Protein AF-A0A9W9SN60-F1 (afdb_monomer)

Structure (mmCIF, N/CA/C/O backbone):
data_AF-A0A9W9SN60-F1
#
_entry.id   AF-A0A9W9SN60-F1
#
loop_
_atom_site.group_PDB
_atom_site.id
_atom_site.type_symbol
_atom_site.label_atom_id
_atom_site.label_alt_id
_atom_site.label_comp_id
_atom_site.label_asym_id
_atom_site.label_entity_id
_atom_site.label_seq_id
_atom_site.pdbx_PDB_ins_code
_atom_site.Cartn_x
_atom_site.Cartn_y
_atom_site.Cartn_z
_atom_site.occupancy
_atom_site.B_iso_or_equiv
_atom_site.auth_seq_id
_atom_site.auth_comp_id
_atom_site.auth_asym_id
_atom_site.auth_atom_id
_atom_site.pdbx_PDB_model_num
ATOM 1 N N . MET A 1 1 ? 35.370 1.786 -21.691 1.00 47.94 1 MET A N 1
ATOM 2 C CA . MET A 1 1 ? 34.181 0.957 -21.402 1.00 47.94 1 MET A CA 1
ATOM 3 C C . MET A 1 1 ? 34.325 0.459 -19.971 1.00 47.94 1 MET A C 1
ATOM 5 O O . MET A 1 1 ? 35.225 -0.328 -19.713 1.00 47.94 1 MET A O 1
ATOM 9 N N . PHE A 1 2 ? 33.566 1.017 -19.026 1.00 46.06 2 PHE A N 1
ATOM 10 C CA . PHE A 1 2 ? 33.585 0.574 -17.627 1.00 46.06 2 PHE A CA 1
ATOM 11 C C . PHE A 1 2 ? 32.814 -0.750 -17.535 1.00 46.06 2 PHE A C 1
ATOM 13 O O . PHE A 1 2 ? 31.645 -0.792 -17.910 1.00 46.06 2 PHE A O 1
ATOM 20 N N . LYS A 1 3 ? 33.464 -1.829 -17.084 1.00 49.59 3 LYS A N 1
ATOM 21 C CA . LYS A 1 3 ? 32.765 -3.049 -16.658 1.00 49.59 3 LYS A CA 1
ATOM 22 C C . LYS A 1 3 ? 32.279 -2.808 -15.236 1.00 49.59 3 LYS A C 1
ATOM 24 O O . LYS A 1 3 ? 33.101 -2.657 -14.336 1.00 49.59 3 LYS A O 1
ATOM 29 N N . ILE A 1 4 ? 30.967 -2.740 -15.051 1.00 60.38 4 ILE A N 1
ATOM 30 C CA . ILE A 1 4 ? 30.376 -2.884 -13.722 1.00 60.38 4 ILE A CA 1
ATOM 31 C C . ILE A 1 4 ? 30.592 -4.359 -13.344 1.00 60.38 4 ILE A C 1
ATOM 33 O O . ILE A 1 4 ? 30.232 -5.218 -14.148 1.00 60.38 4 ILE A O 1
ATOM 37 N N . PRO A 1 5 ? 31.260 -4.678 -12.225 1.00 59.72 5 PRO A N 1
ATOM 38 C CA . PRO A 1 5 ? 31.419 -6.063 -11.807 1.00 59.72 5 PRO A CA 1
ATOM 39 C C . PRO A 1 5 ? 30.048 -6.663 -11.485 1.00 59.72 5 PRO A C 1
ATOM 41 O O . PRO A 1 5 ? 29.248 -6.032 -10.793 1.00 59.72 5 PRO A O 1
ATOM 44 N N . ASP A 1 6 ? 29.792 -7.870 -11.992 1.00 64.06 6 ASP A N 1
ATOM 45 C CA . ASP A 1 6 ? 28.594 -8.638 -11.660 1.00 64.06 6 ASP A CA 1
ATOM 46 C C . ASP A 1 6 ? 28.622 -8.952 -10.163 1.00 64.06 6 ASP A C 1
ATOM 48 O O . ASP A 1 6 ? 29.478 -9.687 -9.670 1.00 64.06 6 ASP A O 1
ATOM 52 N N . PHE A 1 7 ? 27.715 -8.327 -9.420 1.00 64.88 7 PHE A N 1
ATOM 53 C CA . PHE A 1 7 ? 27.613 -8.499 -7.981 1.00 64.88 7 PHE A CA 1
ATOM 54 C C . PHE A 1 7 ? 26.804 -9.766 -7.704 1.00 64.88 7 PHE A C 1
ATOM 56 O O . PHE A 1 7 ? 25.575 -9.754 -7.776 1.00 64.88 7 PHE A O 1
ATOM 63 N N . ASN A 1 8 ? 27.483 -10.873 -7.409 1.00 68.50 8 ASN A N 1
ATOM 64 C CA . ASN A 1 8 ? 26.824 -12.104 -6.994 1.00 68.50 8 ASN A CA 1
ATOM 65 C C . ASN A 1 8 ? 26.794 -12.184 -5.462 1.00 68.50 8 ASN A C 1
ATOM 67 O O . ASN A 1 8 ? 27.826 -12.321 -4.806 1.00 68.50 8 ASN A O 1
ATOM 71 N N . SER A 1 9 ? 25.600 -12.109 -4.871 1.00 63.22 9 SER A N 1
ATOM 72 C CA . SER A 1 9 ? 25.435 -12.141 -3.413 1.00 63.22 9 SER A CA 1
ATOM 73 C C . SER A 1 9 ? 25.961 -13.425 -2.771 1.00 63.22 9 SER A C 1
ATOM 75 O O . SER A 1 9 ? 26.327 -13.394 -1.597 1.00 63.22 9 SER A O 1
ATOM 77 N N . THR A 1 10 ? 26.028 -14.537 -3.515 1.00 64.56 10 THR A N 1
ATOM 78 C CA . THR A 1 10 ? 26.575 -15.802 -2.995 1.00 64.56 10 THR A CA 1
ATOM 79 C C . THR A 1 10 ? 28.083 -15.755 -2.779 1.00 64.56 10 THR A C 1
ATOM 81 O O . THR A 1 10 ? 28.604 -16.560 -2.012 1.00 64.56 10 THR A O 1
ATOM 84 N N . ASP A 1 11 ? 28.775 -14.811 -3.421 1.00 68.50 11 ASP A N 1
ATOM 85 C CA . ASP A 1 11 ? 30.226 -14.644 -3.297 1.00 68.50 11 ASP A CA 1
ATOM 86 C C . ASP A 1 11 ? 30.599 -13.863 -2.022 1.00 68.50 11 ASP A C 1
ATOM 88 O O . ASP A 1 11 ? 31.752 -13.874 -1.597 1.00 68.50 11 ASP A O 1
ATOM 92 N N . ILE A 1 12 ? 29.618 -13.197 -1.396 1.00 69.69 12 ILE A N 1
ATOM 93 C CA . ILE A 1 12 ? 29.794 -12.347 -0.205 1.00 69.69 12 ILE A CA 1
ATOM 94 C C . ILE A 1 12 ? 29.1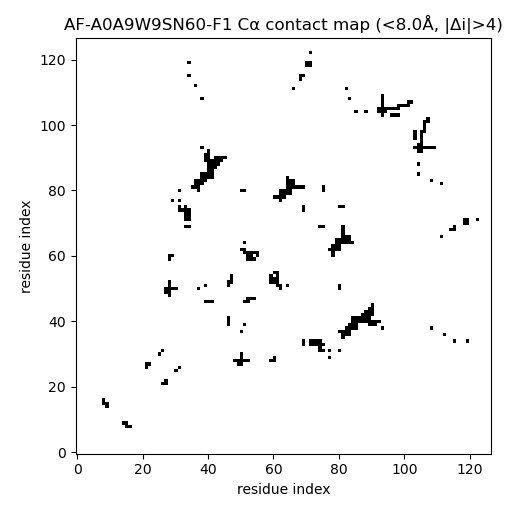12 -12.963 1.020 1.00 69.69 12 ILE A C 1
ATOM 96 O O . ILE A 1 12 ? 29.662 -12.925 2.120 1.00 69.69 12 ILE A O 1
ATOM 100 N N . PHE A 1 13 ? 27.931 -13.556 0.839 1.00 70.56 13 PHE A N 1
ATOM 101 C CA . PHE A 1 13 ? 27.178 -14.218 1.897 1.00 70.56 13 PHE A CA 1
ATOM 102 C C . PHE A 1 13 ? 26.933 -15.673 1.506 1.00 70.56 13 PHE A C 1
ATOM 104 O O . PHE A 1 13 ? 26.215 -15.957 0.545 1.00 70.56 13 PHE A O 1
ATOM 111 N N . ALA A 1 14 ? 27.516 -16.603 2.267 1.00 70.31 14 ALA A N 1
ATOM 112 C CA . ALA A 1 14 ? 27.269 -18.028 2.086 1.00 70.31 14 ALA A CA 1
ATOM 113 C C . ALA A 1 14 ? 25.757 -18.306 2.201 1.00 70.31 14 ALA A C 1
ATOM 115 O O . ALA A 1 14 ? 25.178 -18.138 3.271 1.00 70.31 14 ALA A O 1
ATOM 116 N N . GLY A 1 15 ? 25.126 -18.694 1.087 1.00 74.75 15 GLY A N 1
ATOM 117 C CA . GLY A 1 15 ? 23.694 -19.017 1.005 1.00 74.75 15 GLY A CA 1
ATOM 118 C C . GLY A 1 15 ? 22.803 -17.973 0.317 1.00 74.75 15 GLY A C 1
ATOM 119 O O . GLY A 1 15 ? 21.689 -18.318 -0.061 1.00 74.75 15 GLY A O 1
ATOM 120 N N . GLY A 1 16 ? 23.285 -16.746 0.079 1.00 78.44 16 GLY A N 1
ATOM 121 C CA . GLY A 1 16 ? 22.470 -15.674 -0.513 1.00 78.44 16 GLY A CA 1
ATOM 122 C C . GLY A 1 16 ? 21.279 -15.237 0.366 1.00 78.44 16 GLY A C 1
ATOM 123 O O . GLY A 1 16 ? 21.125 -15.709 1.493 1.00 78.44 16 GLY A O 1
ATOM 124 N N . PRO A 1 17 ? 20.449 -14.288 -0.102 1.00 81.81 17 PRO A N 1
ATOM 125 C CA . PRO A 1 17 ? 19.253 -13.873 0.627 1.00 81.81 17 PRO A CA 1
ATOM 126 C C . PRO A 1 17 ? 18.129 -14.913 0.496 1.00 81.81 17 PRO A C 1
ATOM 128 O O . PRO A 1 17 ? 17.765 -15.294 -0.614 1.00 81.81 17 PRO A O 1
ATOM 131 N N . ASP A 1 18 ? 17.528 -15.305 1.621 1.00 87.12 18 ASP A N 1
ATOM 132 C CA . ASP A 1 18 ? 16.295 -16.101 1.659 1.00 87.12 18 ASP A CA 1
ATOM 133 C C . ASP A 1 18 ? 15.110 -15.224 2.115 1.00 87.12 18 ASP A C 1
ATOM 135 O O . ASP A 1 18 ? 15.029 -14.864 3.295 1.00 87.12 18 ASP A O 1
ATOM 139 N N . PRO A 1 19 ? 14.187 -14.841 1.210 1.00 88.00 19 PRO A N 1
ATOM 140 C CA . PRO A 1 19 ? 13.017 -14.042 1.565 1.00 88.00 19 PRO A CA 1
ATOM 141 C C . PRO A 1 19 ? 11.874 -14.875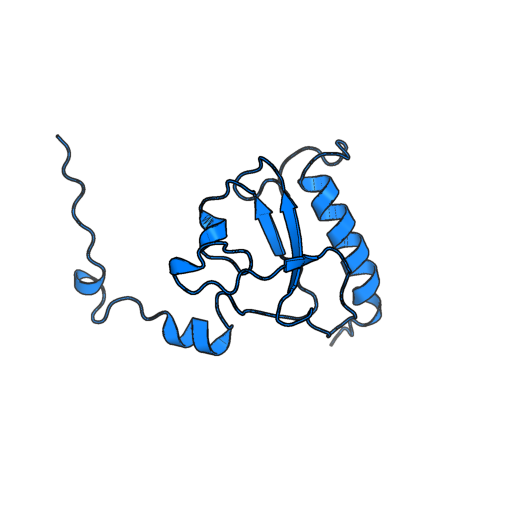 2.167 1.00 88.00 19 PRO A C 1
ATOM 143 O O . PRO A 1 19 ? 10.910 -14.290 2.672 1.00 88.00 19 PRO A O 1
ATOM 146 N N . SER A 1 20 ? 11.951 -16.211 2.129 1.00 92.19 20 S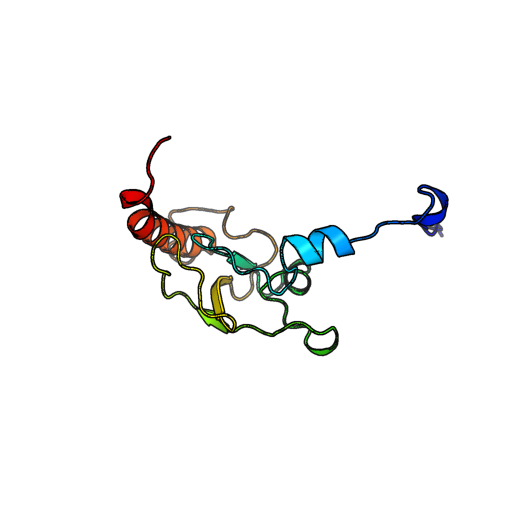ER A N 1
ATOM 147 C CA . SER A 1 20 ? 10.852 -17.110 2.511 1.00 92.19 20 SER A CA 1
ATOM 148 C C . SER A 1 20 ? 10.342 -16.857 3.934 1.00 92.19 20 SER A C 1
ATOM 150 O O . SER A 1 20 ? 9.137 -16.662 4.082 1.00 92.19 20 SER A O 1
ATOM 152 N N . PRO A 1 21 ? 11.197 -16.696 4.968 1.00 94.62 21 PRO A N 1
ATOM 153 C CA . PRO A 1 21 ? 10.720 -16.437 6.330 1.00 94.62 21 PRO A CA 1
ATOM 154 C C . PRO A 1 21 ? 9.914 -15.135 6.467 1.00 94.62 21 PRO A C 1
ATOM 156 O O . PRO A 1 21 ? 8.993 -15.039 7.278 1.00 94.62 21 PRO A O 1
ATOM 159 N N . ILE A 1 22 ? 10.248 -14.110 5.675 1.00 93.50 22 ILE A N 1
ATOM 160 C CA . ILE A 1 22 ? 9.543 -12.820 5.669 1.00 93.50 22 ILE A CA 1
ATOM 161 C C . ILE A 1 22 ? 8.212 -12.949 4.929 1.00 93.50 22 ILE A C 1
ATOM 163 O O . ILE A 1 22 ? 7.194 -12.441 5.405 1.00 93.50 22 ILE A O 1
ATOM 167 N N . ILE A 1 23 ? 8.198 -13.648 3.794 1.00 94.00 23 ILE A N 1
ATOM 168 C CA . ILE A 1 23 ? 6.978 -13.894 3.018 1.00 94.00 23 ILE A CA 1
ATOM 169 C C . ILE A 1 23 ? 6.001 -14.757 3.821 1.00 94.00 23 ILE A C 1
ATOM 171 O O . ILE A 1 23 ? 4.826 -14.416 3.893 1.00 94.00 23 ILE A O 1
ATOM 175 N N . GLU A 1 24 ? 6.469 -15.817 4.476 1.00 95.69 24 GLU A N 1
ATOM 176 C CA . GLU A 1 24 ? 5.636 -16.687 5.314 1.00 95.69 24 GLU A CA 1
ATOM 177 C C . GLU A 1 24 ? 5.044 -15.933 6.506 1.00 95.69 24 GLU A C 1
ATOM 179 O O . GLU A 1 24 ? 3.864 -16.091 6.822 1.00 95.69 24 GLU A O 1
ATOM 184 N N . LYS A 1 25 ? 5.839 -15.072 7.151 1.00 96.12 25 LYS A N 1
ATOM 185 C CA . LYS A 1 25 ? 5.387 -14.312 8.320 1.00 96.12 25 LYS A CA 1
ATOM 186 C C . LYS A 1 25 ? 4.423 -13.177 7.968 1.00 96.12 25 LYS A C 1
ATOM 188 O O . LYS A 1 25 ? 3.471 -12.944 8.711 1.00 96.12 25 LYS A O 1
ATOM 193 N N . TYR A 1 26 ? 4.689 -12.437 6.891 1.00 95.25 26 TYR A N 1
ATOM 194 C CA . TYR A 1 26 ? 3.978 -11.187 6.583 1.00 95.25 26 TYR A CA 1
ATOM 195 C C . TYR A 1 26 ? 3.100 -11.254 5.324 1.00 95.25 26 TYR A C 1
ATOM 197 O O . TYR A 1 26 ? 2.350 -10.321 5.051 1.00 95.25 26 TYR A O 1
ATOM 205 N N . GLY A 1 27 ? 3.160 -12.342 4.558 1.00 94.38 27 GLY A N 1
ATOM 206 C CA . GLY A 1 27 ? 2.292 -12.622 3.413 1.00 94.38 27 GLY A CA 1
ATOM 207 C C . GLY A 1 27 ? 2.753 -12.054 2.066 1.00 94.38 27 GLY A C 1
ATOM 208 O O . GLY A 1 27 ? 2.121 -12.344 1.052 1.00 94.38 27 GLY A O 1
ATOM 209 N N . GLY A 1 28 ? 3.822 -11.251 2.007 1.00 94.50 28 GLY A N 1
ATOM 210 C CA . GLY A 1 28 ? 4.311 -10.658 0.751 1.00 94.50 28 GLY A CA 1
ATOM 211 C C . GLY A 1 28 ? 3.217 -9.872 0.012 1.00 94.50 28 GLY A C 1
ATOM 212 O O . GLY A 1 28 ? 2.550 -9.02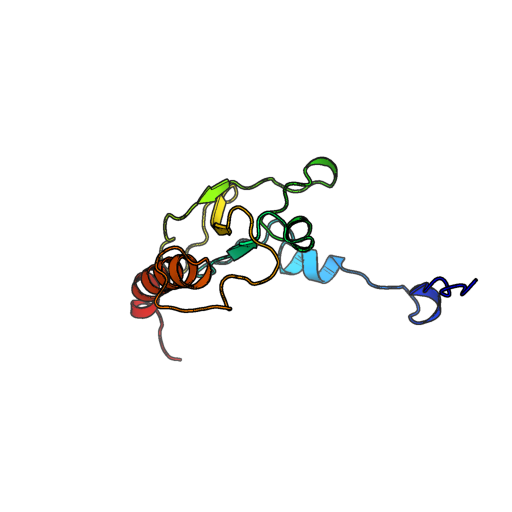1 0.600 1.00 94.50 28 GLY A O 1
ATOM 213 N N . TRP A 1 29 ? 2.962 -10.190 -1.262 1.00 96.25 29 TRP A N 1
ATOM 214 C CA . TRP A 1 29 ? 1.854 -9.591 -2.026 1.00 96.25 29 TRP A CA 1
ATOM 215 C C . TRP A 1 29 ? 0.463 -9.838 -1.425 1.00 96.25 29 TRP A C 1
ATOM 217 O O . TRP A 1 29 ? -0.464 -9.071 -1.698 1.00 96.25 29 TRP A O 1
ATOM 227 N N . HIS A 1 30 ? 0.311 -10.867 -0.589 1.00 95.81 30 HIS A N 1
ATOM 228 C CA . HIS A 1 30 ? -0.920 -11.193 0.132 1.00 95.81 30 HIS A CA 1
ATOM 229 C C . HIS A 1 30 ? -0.998 -10.564 1.531 1.00 95.81 30 HIS A C 1
ATOM 231 O O . HIS A 1 30 ? -1.941 -10.859 2.264 1.00 95.81 30 HIS A O 1
ATOM 237 N N . MET A 1 31 ? -0.054 -9.693 1.916 1.00 96.38 31 MET A N 1
ATOM 238 C CA . MET A 1 31 ? -0.117 -8.969 3.190 1.00 96.38 31 MET A CA 1
ATOM 239 C C . MET A 1 31 ? -1.477 -8.264 3.330 1.00 96.38 31 MET A C 1
ATOM 241 O O . MET A 1 31 ? -1.885 -7.500 2.451 1.00 96.38 31 MET A O 1
ATOM 245 N N . ASN A 1 32 ? -2.192 -8.532 4.424 1.00 96.31 32 ASN A N 1
ATOM 246 C CA . ASN A 1 32 ? -3.528 -7.982 4.659 1.00 96.31 32 ASN A CA 1
ATOM 247 C C . ASN A 1 32 ? -3.708 -7.548 6.124 1.00 96.31 32 ASN A C 1
ATOM 249 O O . ASN A 1 32 ? -4.478 -8.170 6.859 1.00 96.31 32 ASN A O 1
ATOM 253 N N . PRO A 1 33 ? -2.947 -6.540 6.584 1.00 96.50 33 PRO A N 1
ATOM 254 C CA . PRO A 1 33 ? -3.024 -6.067 7.955 1.00 96.50 33 PRO A CA 1
ATOM 255 C C . PRO A 1 33 ? -4.269 -5.189 8.145 1.00 96.50 33 PRO A C 1
ATOM 257 O O . PRO A 1 33 ? -4.758 -4.558 7.206 1.00 96.50 33 PRO A O 1
ATOM 260 N N . SER A 1 34 ? -4.788 -5.134 9.370 1.00 96.38 34 SER A N 1
ATOM 261 C CA . SER A 1 34 ? -5.808 -4.152 9.744 1.00 96.38 34 SER A CA 1
ATOM 262 C C . SER A 1 34 ? -5.176 -2.783 9.986 1.00 96.38 34 SER A C 1
ATOM 264 O O . SER A 1 34 ? -3.995 -2.700 10.313 1.00 96.38 34 SER A O 1
ATOM 266 N N . ASN A 1 35 ? -5.972 -1.716 9.867 1.00 96.50 35 ASN A N 1
ATOM 267 C CA . ASN A 1 35 ? -5.552 -0.344 10.191 1.00 96.50 35 ASN A CA 1
ATOM 268 C C . ASN A 1 35 ? -4.326 0.149 9.397 1.00 96.50 35 ASN A C 1
ATOM 270 O O . ASN A 1 35 ? -3.542 0.955 9.891 1.00 96.50 35 ASN A O 1
ATOM 274 N N . VAL A 1 36 ? -4.153 -0.334 8.165 1.00 97.38 36 VAL A N 1
ATOM 275 C CA . VAL A 1 36 ? -3.074 0.090 7.266 1.00 97.38 36 VAL A CA 1
ATOM 276 C C . VAL A 1 36 ? -3.671 0.564 5.952 1.00 97.38 36 VAL A C 1
ATOM 278 O O . VAL A 1 36 ? -4.482 -0.130 5.341 1.00 97.38 36 VAL A O 1
ATOM 281 N N . MET A 1 37 ? -3.236 1.743 5.520 1.00 97.88 37 MET A N 1
ATOM 282 C CA . MET A 1 37 ? -3.489 2.289 4.193 1.00 97.88 37 MET A CA 1
ATOM 283 C C . MET A 1 37 ? -2.249 2.071 3.326 1.00 97.88 37 MET A C 1
ATOM 285 O O . MET A 1 37 ? -1.146 2.425 3.736 1.00 97.88 37 MET A O 1
ATOM 289 N N . PHE A 1 38 ? -2.423 1.509 2.130 1.00 97.94 38 PHE A N 1
ATOM 290 C CA . PHE A 1 38 ? -1.336 1.350 1.162 1.00 97.94 38 PHE A CA 1
ATOM 291 C C . PHE A 1 38 ? -1.466 2.360 0.030 1.00 97.94 38 PHE A C 1
ATOM 293 O O . PHE A 1 38 ? -2.500 2.438 -0.638 1.00 97.94 38 PHE A O 1
ATOM 300 N N . THR A 1 39 ? -0.390 3.085 -0.241 1.00 97.88 39 THR A N 1
ATOM 301 C CA . THR A 1 39 ? -0.330 4.069 -1.317 1.00 97.88 39 THR A CA 1
ATOM 302 C C . THR A 1 39 ? 0.757 3.722 -2.322 1.00 97.88 39 THR A C 1
ATOM 304 O O . THR A 1 39 ? 1.755 3.088 -1.990 1.00 97.88 39 THR A O 1
ATOM 307 N N . ASN A 1 40 ? 0.518 4.032 -3.597 1.00 97.75 40 ASN A N 1
ATOM 308 C CA . ASN A 1 40 ? 1.465 3.772 -4.684 1.00 97.75 40 ASN A CA 1
ATOM 309 C C . ASN A 1 40 ? 1.341 4.858 -5.760 1.00 97.75 40 ASN A C 1
ATOM 311 O O . ASN A 1 40 ? 0.239 5.336 -6.036 1.00 97.75 40 ASN A O 1
ATOM 315 N N . GLY A 1 41 ? 2.434 5.182 -6.448 1.00 97.50 41 GLY A N 1
ATOM 316 C CA . GLY A 1 41 ? 2.365 5.876 -7.737 1.00 97.50 41 GLY A CA 1
ATOM 317 C C . GLY A 1 41 ? 2.065 4.893 -8.871 1.00 97.50 41 GLY A C 1
ATOM 318 O O . GLY A 1 41 ? 2.567 3.770 -8.860 1.00 97.50 41 GLY A O 1
ATOM 319 N N . GLN A 1 42 ? 1.262 5.282 -9.866 1.00 97.44 42 GLN A N 1
ATOM 320 C CA . GLN A 1 42 ? 0.994 4.437 -11.043 1.00 97.44 42 GLN A CA 1
ATOM 321 C C . GLN A 1 42 ? 2.281 4.000 -11.764 1.00 97.44 42 GLN A C 1
ATOM 323 O O . GLN A 1 42 ? 2.371 2.862 -12.225 1.00 97.44 42 GLN A O 1
ATOM 328 N N . PHE A 1 43 ? 3.256 4.904 -11.857 1.00 97.44 43 PHE A N 1
ATOM 329 C CA . PHE A 1 43 ? 4.537 4.702 -12.533 1.00 97.44 43 PHE A CA 1
ATOM 330 C C . PHE A 1 43 ? 5.692 4.460 -11.560 1.00 97.44 43 PHE A C 1
ATOM 332 O O . PHE A 1 43 ? 6.854 4.529 -11.954 1.00 97.44 43 PHE A O 1
ATOM 339 N N . ASP A 1 44 ? 5.394 4.187 -10.289 1.00 97.69 44 ASP A N 1
ATOM 340 C CA . ASP A 1 44 ? 6.415 3.780 -9.334 1.00 97.69 44 ASP A CA 1
ATOM 341 C C . ASP A 1 44 ? 6.941 2.379 -9.705 1.00 97.69 44 ASP A C 1
ATOM 343 O O . ASP A 1 44 ? 6.159 1.419 -9.677 1.00 97.69 44 ASP A O 1
ATOM 347 N N . PRO A 1 45 ? 8.240 2.218 -10.034 1.00 96.19 45 PRO A N 1
ATOM 348 C CA . PRO A 1 45 ? 8.808 0.907 -10.345 1.00 96.19 45 PRO A CA 1
ATOM 349 C C . PRO A 1 45 ? 8.701 -0.075 -9.172 1.00 96.19 45 PRO A C 1
ATOM 351 O O . PRO A 1 45 ? 8.695 -1.287 -9.386 1.00 96.19 45 PRO A O 1
ATOM 354 N N . TRP A 1 46 ? 8.572 0.418 -7.937 1.00 96.94 46 TRP A N 1
ATOM 355 C CA . TRP A 1 46 ? 8.417 -0.436 -6.765 1.00 96.94 46 TRP A CA 1
ATOM 356 C C . TRP A 1 46 ? 7.014 -1.027 -6.627 1.00 96.94 46 TRP A C 1
ATOM 358 O O . TRP A 1 46 ? 6.862 -2.031 -5.932 1.00 96.94 46 TRP A O 1
ATOM 368 N N . ARG A 1 47 ? 6.003 -0.490 -7.330 1.00 96.00 47 ARG A N 1
ATOM 369 C CA . ARG A 1 47 ? 4.605 -0.964 -7.269 1.00 96.00 47 ARG A CA 1
ATOM 370 C C . ARG A 1 47 ? 4.476 -2.459 -7.577 1.00 96.00 47 ARG A C 1
ATOM 372 O O . ARG A 1 47 ? 3.681 -3.150 -6.944 1.00 96.00 47 ARG A O 1
ATOM 379 N N . SER A 1 48 ? 5.296 -2.974 -8.492 1.00 95.31 48 SER A N 1
ATOM 380 C CA . SER A 1 48 ? 5.395 -4.401 -8.834 1.00 95.31 48 SER A CA 1
ATOM 381 C C . SER A 1 48 ? 5.724 -5.315 -7.648 1.00 95.31 48 SER A C 1
ATOM 383 O O . SER A 1 48 ? 5.373 -6.494 -7.651 1.00 95.31 48 SER A O 1
ATOM 385 N N . PHE A 1 49 ? 6.343 -4.782 -6.597 1.00 94.06 49 PHE A N 1
ATOM 386 C CA . PHE A 1 49 ? 6.745 -5.529 -5.404 1.00 94.06 49 PHE A CA 1
ATOM 387 C C . PHE A 1 49 ? 5.820 -5.283 -4.203 1.00 94.06 49 PHE A C 1
ATOM 389 O O . PHE A 1 49 ? 6.059 -5.827 -3.126 1.00 94.06 49 PHE A O 1
ATOM 396 N N . THR A 1 50 ? 4.748 -4.502 -4.368 1.00 95.38 50 THR A N 1
ATOM 397 C CA . THR A 1 50 ? 3.802 -4.192 -3.287 1.00 95.38 50 THR A CA 1
ATOM 398 C C . THR A 1 50 ? 2.532 -5.036 -3.372 1.00 95.38 50 THR A C 1
ATOM 400 O O . THR A 1 50 ? 2.277 -5.753 -4.339 1.00 95.38 50 THR A O 1
ATOM 403 N N . VAL A 1 51 ? 1.666 -4.903 -2.365 1.00 96.31 51 VAL A N 1
ATOM 404 C CA . VAL A 1 51 ? 0.309 -5.479 -2.337 1.00 96.31 51 VAL A CA 1
ATOM 405 C C . VAL A 1 51 ? -0.575 -5.083 -3.530 1.00 96.31 51 VAL A C 1
ATOM 407 O O . VAL A 1 51 ? -1.612 -5.709 -3.760 1.00 96.31 51 VAL A O 1
ATOM 410 N N . ARG A 1 52 ? -0.174 -4.053 -4.289 1.00 96.25 52 ARG A N 1
ATOM 411 C CA . ARG A 1 52 ? -0.844 -3.554 -5.496 1.00 96.25 52 ARG A CA 1
ATOM 412 C C . ARG A 1 52 ? -0.110 -3.897 -6.793 1.00 96.25 52 ARG A C 1
ATOM 414 O O . ARG A 1 52 ? -0.412 -3.298 -7.824 1.00 96.25 52 ARG A O 1
ATOM 421 N N . SER A 1 53 ? 0.777 -4.887 -6.759 1.00 96.25 53 SER A N 1
ATOM 422 C CA . SER A 1 53 ? 1.384 -5.449 -7.962 1.00 96.25 53 SER A CA 1
ATOM 423 C C . SER A 1 53 ? 0.332 -5.886 -8.988 1.00 96.25 53 SER A C 1
ATOM 425 O O . SER A 1 53 ? -0.713 -6.456 -8.652 1.00 96.25 53 SER A O 1
ATOM 427 N N . GLU A 1 54 ? 0.621 -5.608 -10.257 1.00 94.81 54 GLU A N 1
ATOM 428 C CA . GLU A 1 54 ? -0.175 -6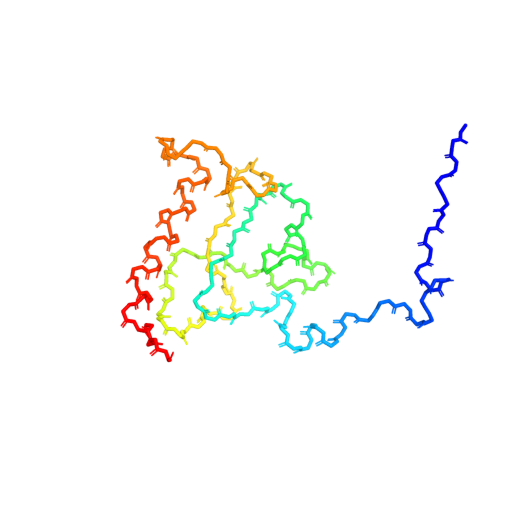.032 -11.414 1.00 94.81 54 GLU A CA 1
ATOM 429 C C . GLU A 1 54 ? 0.501 -7.186 -12.180 1.00 94.81 54 GLU A C 1
ATOM 431 O O . GLU A 1 54 ? -0.055 -7.681 -13.166 1.00 94.81 54 GLU A O 1
ATOM 436 N N . ASP A 1 55 ? 1.644 -7.679 -11.683 1.00 94.94 55 ASP A N 1
ATOM 437 C CA . ASP A 1 55 ? 2.479 -8.714 -12.306 1.00 94.94 55 ASP A CA 1
ATOM 438 C C . ASP A 1 55 ? 1.910 -10.121 -12.083 1.00 94.94 55 ASP A C 1
ATOM 440 O O . ASP A 1 55 ? 2.516 -11.012 -11.488 1.00 94.94 55 ASP A O 1
ATOM 444 N N . THR A 1 56 ? 0.700 -10.338 -12.592 1.00 94.38 56 THR A N 1
ATOM 445 C CA . THR A 1 56 ? -0.012 -11.626 -12.519 1.00 94.38 56 THR A CA 1
ATOM 446 C C . THR A 1 56 ? 0.780 -12.792 -13.112 1.00 94.38 56 THR A C 1
ATOM 448 O O . THR A 1 56 ? 0.634 -13.921 -12.655 1.00 94.38 56 THR A O 1
ATOM 451 N N . GLN A 1 57 ? 1.668 -12.530 -14.077 1.00 95.06 57 GLN A N 1
ATOM 452 C CA . GLN A 1 57 ? 2.561 -13.539 -14.661 1.00 95.06 57 GLN A CA 1
ATOM 453 C C . GLN A 1 57 ? 3.587 -14.084 -13.657 1.00 95.06 57 GLN A C 1
ATOM 455 O O . GLN A 1 57 ? 4.050 -15.211 -13.811 1.00 95.06 57 GLN A O 1
ATOM 460 N N . LEU A 1 58 ? 3.920 -13.303 -12.626 1.00 93.25 58 LEU A N 1
ATOM 461 C CA . LEU A 1 58 ? 4.812 -13.695 -11.536 1.00 93.25 58 LEU A CA 1
ATOM 462 C C . LEU A 1 58 ? 4.043 -14.216 -10.308 1.00 93.25 58 LEU A C 1
ATOM 464 O O . LEU A 1 58 ? 4.663 -14.570 -9.311 1.00 93.25 58 LEU A O 1
ATOM 468 N N . GLY A 1 59 ? 2.707 -14.283 -10.378 1.00 93.25 59 GLY A N 1
ATOM 469 C CA . GLY A 1 59 ? 1.845 -14.796 -9.309 1.00 93.25 59 GLY A CA 1
ATOM 470 C C . GLY A 1 59 ? 1.195 -13.729 -8.423 1.00 93.25 59 GLY A C 1
ATOM 471 O O . GLY A 1 59 ? 0.611 -14.079 -7.399 1.00 93.25 59 GLY A O 1
ATOM 472 N N . ALA A 1 60 ? 1.260 -12.441 -8.784 1.00 95.69 60 ALA A N 1
ATOM 473 C CA . ALA A 1 60 ? 0.593 -11.396 -8.008 1.00 95.69 60 ALA A CA 1
ATOM 474 C C . ALA A 1 60 ? -0.942 -11.576 -8.020 1.00 95.69 60 ALA A C 1
ATOM 476 O O . ALA A 1 60 ? -1.522 -11.792 -9.088 1.00 95.69 60 ALA A O 1
ATOM 477 N N . PRO A 1 61 ? -1.637 -11.416 -6.874 1.00 95.25 61 PRO A N 1
ATOM 478 C CA . PRO A 1 61 ? -3.075 -11.685 -6.760 1.00 95.25 61 PRO A CA 1
ATOM 479 C C . PRO A 1 61 ? -3.972 -10.656 -7.459 1.00 95.25 61 PRO A C 1
ATOM 481 O O . PRO A 1 61 ? -5.179 -10.860 -7.536 1.00 95.25 61 PRO A O 1
ATOM 484 N N . ARG A 1 62 ? -3.408 -9.533 -7.932 1.00 94.62 62 ARG A N 1
ATOM 485 C CA . ARG A 1 62 ? -4.135 -8.427 -8.578 1.00 94.62 62 ARG A CA 1
ATOM 486 C C . ARG A 1 62 ? -5.376 -7.986 -7.786 1.00 94.62 62 ARG A C 1
ATOM 488 O O . ARG A 1 62 ? -6.475 -7.858 -8.323 1.00 94.62 62 ARG A O 1
ATOM 495 N N . ARG A 1 63 ? -5.183 -7.745 -6.488 1.00 96.25 63 ARG A N 1
ATOM 496 C CA . ARG A 1 63 ? -6.247 -7.289 -5.586 1.00 96.25 63 ARG A CA 1
ATOM 497 C C . ARG A 1 63 ? -6.808 -5.935 -6.017 1.00 96.25 63 ARG A C 1
ATOM 499 O O . ARG A 1 63 ? -6.070 -5.061 -6.481 1.00 96.25 63 ARG A O 1
ATOM 506 N N . GLN A 1 64 ? -8.112 -5.764 -5.835 1.00 96.94 64 GLN A N 1
ATOM 507 C CA . GLN A 1 64 ? -8.824 -4.531 -6.145 1.00 96.94 64 GLN A CA 1
ATOM 508 C C . GLN A 1 64 ? -8.462 -3.437 -5.142 1.00 96.94 64 GLN A C 1
ATOM 510 O O . GLN A 1 64 ? -8.462 -3.647 -3.932 1.00 96.94 64 GLN A O 1
ATOM 515 N N . LEU A 1 65 ? -8.165 -2.247 -5.648 1.00 97.25 65 LEU A N 1
ATOM 516 C CA . LEU A 1 65 ? -7.979 -1.077 -4.805 1.00 97.25 65 LEU A CA 1
ATOM 517 C C . LEU A 1 65 ? -9.345 -0.538 -4.377 1.00 97.25 65 LEU A C 1
ATOM 519 O O . LEU A 1 65 ? -10.193 -0.301 -5.236 1.00 97.25 65 LEU A O 1
ATOM 523 N N . VAL A 1 66 ? -9.535 -0.308 -3.082 1.00 97.88 66 VAL A N 1
ATOM 524 C CA . VAL A 1 66 ? -10.755 0.292 -2.533 1.00 97.88 66 VAL A CA 1
ATOM 525 C C . VAL A 1 66 ? -10.406 1.438 -1.592 1.00 97.88 66 VAL A C 1
ATOM 527 O O . VAL A 1 66 ? -9.380 1.411 -0.913 1.00 97.88 66 VAL A O 1
ATOM 530 N N . GLN A 1 67 ? -11.280 2.438 -1.539 1.00 98.06 67 GLN A N 1
ATOM 531 C CA . GLN A 1 67 ? -11.175 3.565 -0.605 1.00 98.06 67 GLN A CA 1
ATOM 532 C C . GLN A 1 67 ? -12.205 3.470 0.532 1.00 98.06 67 GLN A C 1
ATOM 534 O O . GLN A 1 67 ? -12.240 4.332 1.406 1.00 98.06 67 GLN A O 1
ATOM 539 N N . ASP A 1 68 ? -13.004 2.398 0.565 1.00 97.75 68 ASP A N 1
ATOM 540 C CA . ASP A 1 68 ? -13.878 2.088 1.692 1.00 97.75 68 ASP A CA 1
ATOM 541 C C . ASP A 1 68 ? -13.034 1.795 2.933 1.00 97.75 68 ASP A C 1
ATOM 543 O O . ASP A 1 68 ? -12.338 0.780 3.004 1.00 97.75 68 ASP A O 1
ATOM 547 N N . ILE A 1 69 ? -13.092 2.694 3.916 1.00 98.31 69 ILE A N 1
ATOM 548 C CA . ILE A 1 69 ? -12.284 2.613 5.134 1.00 98.31 69 ILE A CA 1
ATOM 549 C C . ILE A 1 69 ? -12.721 1.386 5.956 1.00 98.31 69 ILE A C 1
ATOM 551 O O . ILE A 1 69 ? -13.866 1.358 6.435 1.00 98.31 69 ILE A O 1
ATOM 555 N N . PRO A 1 70 ? -11.841 0.395 6.203 1.00 97.62 70 PRO A N 1
ATOM 556 C CA . PRO A 1 70 ? -12.160 -0.766 7.030 1.00 97.62 70 PRO A CA 1
ATOM 557 C C . PRO A 1 70 ? -12.562 -0.387 8.461 1.00 97.62 70 PRO A C 1
ATOM 559 O O . PRO A 1 70 ? -12.197 0.673 8.979 1.00 97.62 70 PRO A O 1
ATOM 562 N N . ALA A 1 71 ? -13.328 -1.254 9.124 1.00 96.31 71 ALA A N 1
ATOM 563 C CA . ALA A 1 71 ? -13.571 -1.111 10.558 1.00 96.31 71 ALA A CA 1
ATOM 564 C C . ALA A 1 71 ? -12.255 -1.246 11.348 1.00 96.31 71 ALA A C 1
ATOM 566 O O . ALA A 1 71 ? -11.288 -1.840 10.868 1.00 96.31 71 ALA A O 1
ATOM 567 N N . CYS A 1 72 ? -12.207 -0.690 12.560 1.00 95.06 72 CYS A N 1
ATOM 568 C CA . CYS A 1 72 ? -11.008 -0.799 13.384 1.00 95.06 72 CYS A CA 1
ATOM 569 C C . CYS A 1 72 ? -10.691 -2.268 13.704 1.00 95.06 72 CYS A C 1
ATOM 571 O O . CYS A 1 72 ? -11.602 -3.048 13.978 1.00 95.06 72 CYS A O 1
ATOM 573 N N . ASN A 1 73 ? -9.409 -2.640 13.656 1.00 94.44 73 ASN A N 1
ATOM 574 C CA . ASN A 1 73 ? -8.904 -3.999 13.864 1.00 94.44 73 ASN A CA 1
ATOM 575 C C . ASN A 1 73 ? -9.478 -5.042 12.889 1.00 94.44 73 ASN A C 1
ATOM 577 O O . ASN A 1 73 ? -9.378 -6.245 13.126 1.00 94.44 73 ASN A O 1
ATOM 581 N N . VAL A 1 74 ? -10.051 -4.592 11.767 1.00 96.56 74 VAL A N 1
ATOM 582 C CA . VAL A 1 74 ? -10.564 -5.450 10.699 1.00 96.56 74 VAL A CA 1
ATOM 583 C C . VAL A 1 74 ? -9.783 -5.161 9.423 1.00 96.56 74 VAL A C 1
ATOM 585 O O . VAL A 1 74 ? -9.738 -4.031 8.940 1.00 96.56 74 VAL A O 1
ATOM 588 N N . ALA A 1 75 ? -9.139 -6.192 8.881 1.00 96.38 75 ALA A N 1
ATOM 589 C CA . ALA A 1 75 ? -8.478 -6.108 7.585 1.00 96.38 75 ALA A CA 1
ATOM 590 C C . ALA A 1 75 ? -9.516 -5.994 6.450 1.00 96.38 75 ALA A C 1
ATOM 592 O O . ALA A 1 75 ? -10.631 -6.509 6.592 1.00 96.38 75 ALA A O 1
ATOM 593 N N . PRO A 1 76 ? -9.176 -5.360 5.313 1.00 96.06 76 PRO A N 1
ATOM 594 C CA . PRO A 1 76 ? -10.045 -5.374 4.142 1.00 96.06 76 PRO A CA 1
ATOM 595 C C . PRO A 1 76 ? -10.249 -6.808 3.614 1.00 96.06 76 PRO A C 1
ATOM 597 O O . PRO A 1 76 ? -9.585 -7.762 4.039 1.00 96.06 76 PRO A O 1
ATOM 600 N N . GLY A 1 77 ? -11.200 -6.976 2.691 1.00 95.81 77 GLY A N 1
ATOM 601 C CA . GLY A 1 77 ? -11.446 -8.261 2.036 1.00 95.81 77 GLY A CA 1
ATOM 602 C C . GLY A 1 77 ? -10.170 -8.830 1.406 1.00 95.81 77 GLY A C 1
ATOM 603 O O . GLY A 1 77 ? -9.296 -8.087 0.974 1.00 95.81 77 GLY A O 1
ATOM 604 N N . LYS A 1 78 ? -10.044 -10.161 1.339 1.00 94.19 78 LYS A N 1
ATOM 605 C CA . LYS A 1 78 ? -8.812 -10.813 0.849 1.00 94.19 78 LYS A CA 1
ATOM 606 C C . LYS A 1 78 ? -8.439 -10.420 -0.581 1.00 94.19 78 LYS A C 1
ATOM 608 O O . LYS A 1 78 ? -7.258 -10.391 -0.905 1.00 94.19 78 LYS A O 1
ATOM 613 N N . ASP A 1 79 ? -9.434 -10.088 -1.397 1.00 96.12 79 ASP A N 1
ATOM 614 C CA . ASP A 1 79 ? -9.256 -9.670 -2.787 1.00 96.12 79 ASP A CA 1
ATOM 615 C C . ASP A 1 79 ? -9.194 -8.147 -2.945 1.00 96.12 79 ASP A C 1
ATOM 617 O O . ASP A 1 79 ? -9.163 -7.647 -4.070 1.00 96.12 79 ASP A O 1
ATOM 621 N N . THR A 1 80 ? -9.164 -7.396 -1.839 1.00 97.62 80 THR A N 1
ATOM 622 C CA . THR A 1 80 ? -9.092 -5.936 -1.842 1.00 97.62 80 THR A CA 1
ATOM 623 C C . THR A 1 80 ? -7.886 -5.407 -1.060 1.00 97.62 80 THR A C 1
ATOM 625 O O . THR A 1 80 ? -7.232 -6.109 -0.285 1.00 97.62 80 THR A O 1
ATOM 628 N N . VAL A 1 81 ? -7.537 -4.151 -1.329 1.00 98.00 81 VAL A N 1
ATOM 629 C CA . VAL A 1 81 ? -6.505 -3.377 -0.635 1.00 98.00 81 VAL A CA 1
ATOM 630 C C . VAL A 1 81 ? -7.078 -1.998 -0.357 1.00 98.00 81 VAL A C 1
ATOM 632 O O . VAL A 1 81 ? -7.508 -1.316 -1.287 1.00 98.00 81 VAL A O 1
ATOM 635 N N . PHE A 1 82 ? -7.053 -1.582 0.906 1.00 98.50 82 PHE A N 1
ATOM 636 C CA . PHE A 1 82 ? -7.434 -0.229 1.289 1.00 98.50 82 PHE A CA 1
ATOM 637 C C . PHE A 1 82 ? -6.313 0.768 0.955 1.00 98.50 82 PHE A C 1
ATOM 639 O O . PHE A 1 82 ? -5.183 0.617 1.428 1.00 98.50 82 PHE A O 1
ATOM 646 N N . GLY A 1 83 ? -6.629 1.785 0.151 1.00 98.06 83 GLY A N 1
ATOM 647 C CA . GLY A 1 83 ? -5.750 2.928 -0.091 1.00 98.06 83 GLY A CA 1
ATOM 648 C C . GLY A 1 83 ? -5.850 3.505 -1.500 1.00 98.06 83 GLY A C 1
ATOM 649 O O . GLY A 1 83 ? -6.925 3.523 -2.100 1.00 98.06 83 GLY A O 1
ATOM 650 N N . VAL A 1 84 ? -4.730 4.010 -2.032 1.00 97.75 84 VAL A N 1
ATOM 651 C CA . VAL A 1 84 ? -4.715 4.797 -3.280 1.00 97.75 84 VAL A CA 1
ATOM 652 C C . VAL A 1 84 ? -3.588 4.362 -4.221 1.00 97.75 84 VAL A C 1
ATOM 654 O O . VAL A 1 84 ? -2.482 4.026 -3.810 1.00 97.75 84 VAL A O 1
ATOM 657 N N . THR A 1 85 ? -3.854 4.373 -5.525 1.00 97.62 85 THR A N 1
ATOM 658 C CA . THR A 1 85 ? -2.819 4.386 -6.561 1.00 97.62 85 THR A CA 1
ATOM 659 C C . THR A 1 85 ? -2.992 5.675 -7.340 1.00 97.62 85 THR A C 1
ATOM 661 O O . THR A 1 85 ? -4.001 5.836 -8.023 1.00 97.62 85 THR A O 1
ATOM 664 N N . TYR A 1 86 ? -2.048 6.600 -7.209 1.00 97.06 86 TYR A N 1
ATOM 665 C CA . TYR A 1 86 ? -2.180 7.932 -7.787 1.00 97.06 86 TYR A CA 1
ATOM 666 C C . TYR A 1 86 ? -1.855 7.901 -9.289 1.00 97.06 86 TYR A C 1
ATOM 668 O O . TYR A 1 86 ? -0.735 7.519 -9.661 1.00 97.06 86 TYR A O 1
ATOM 676 N N . PRO A 1 87 ? -2.799 8.295 -10.164 1.00 96.12 87 PRO A N 1
ATOM 677 C CA . PRO A 1 87 ? -2.574 8.325 -11.605 1.00 96.12 87 PRO A CA 1
ATOM 678 C C . PRO A 1 87 ? -1.417 9.252 -11.980 1.00 96.12 87 PRO A C 1
ATOM 680 O O . PRO A 1 87 ? -1.296 10.359 -11.456 1.00 96.12 87 PRO A O 1
ATOM 683 N N . GLY A 1 88 ? -0.559 8.801 -12.891 1.00 96.62 88 GLY A N 1
ATOM 684 C CA . GLY A 1 88 ? 0.577 9.575 -13.391 1.00 96.62 88 GLY A CA 1
ATOM 685 C C . GLY A 1 88 ? 1.739 9.759 -12.412 1.00 96.62 88 GLY A C 1
ATOM 686 O O . GLY A 1 88 ? 2.765 10.311 -12.801 1.00 96.62 88 GLY A O 1
ATOM 687 N N . GLN A 1 89 ? 1.610 9.309 -11.163 1.00 97.25 89 GLN A N 1
ATOM 688 C CA . GLN A 1 89 ? 2.604 9.579 -10.128 1.00 97.25 89 GLN A CA 1
ATOM 689 C C . GLN A 1 89 ? 3.691 8.514 -10.053 1.00 97.25 89 GLN A C 1
ATOM 691 O O . GLN A 1 89 ? 3.482 7.348 -10.395 1.00 97.25 89 GLN A O 1
ATOM 696 N N . VAL A 1 90 ? 4.843 8.939 -9.544 1.00 96.38 90 VAL A N 1
ATOM 697 C CA . VAL A 1 90 ? 6.018 8.103 -9.283 1.00 96.38 90 VAL A CA 1
ATOM 698 C C . VAL A 1 90 ? 6.157 7.827 -7.782 1.00 96.38 90 VAL A C 1
ATOM 700 O O . VAL A 1 90 ? 5.208 7.991 -7.017 1.00 96.38 90 VAL A O 1
ATOM 703 N N . HIS A 1 91 ? 7.342 7.396 -7.366 1.00 97.00 91 HIS A N 1
ATOM 704 C CA . HIS A 1 91 ? 7.652 7.034 -5.993 1.00 97.00 91 HIS A CA 1
ATOM 705 C C . HIS A 1 91 ? 7.365 8.165 -4.988 1.00 97.00 91 HIS A C 1
ATOM 707 O O . HIS A 1 91 ? 7.867 9.289 -5.139 1.00 97.00 91 HIS A O 1
ATOM 713 N N . GLU A 1 92 ? 6.569 7.835 -3.963 1.00 94.44 92 GLU A N 1
ATOM 714 C CA . GLU A 1 92 ? 6.336 8.645 -2.755 1.00 94.44 92 GLU A CA 1
ATOM 715 C C . GLU A 1 92 ? 5.893 10.097 -3.024 1.00 94.44 92 GLU A C 1
ATOM 717 O O . GLU A 1 92 ? 6.396 11.046 -2.416 1.00 94.44 92 GLU A O 1
ATOM 722 N N . GLN A 1 93 ? 4.988 10.307 -3.983 1.00 9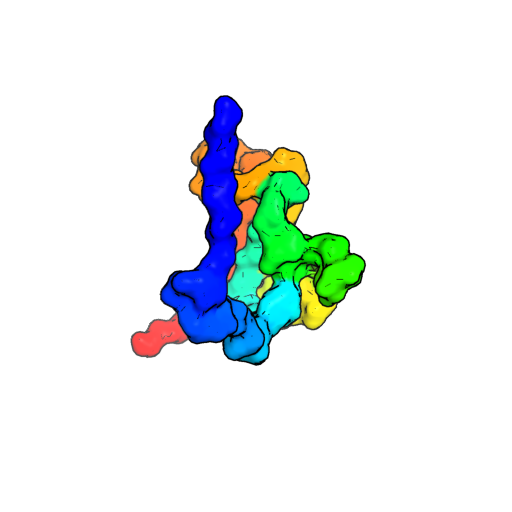4.94 93 GLN A N 1
ATOM 723 C CA . GLN A 1 93 ? 4.460 11.652 -4.274 1.00 94.94 93 GLN A CA 1
ATOM 724 C C . GLN A 1 93 ? 3.436 12.136 -3.240 1.00 94.94 93 GLN A C 1
ATOM 726 O O . GLN A 1 93 ? 3.138 13.321 -3.176 1.00 94.94 93 GLN A O 1
ATOM 731 N N . ASP A 1 94 ? 2.913 11.239 -2.415 1.00 94.69 94 ASP A N 1
ATOM 732 C CA . ASP A 1 94 ? 1.925 11.511 -1.374 1.00 94.69 94 ASP A CA 1
ATOM 733 C C . ASP A 1 94 ? 2.514 11.949 -0.030 1.00 94.69 94 ASP A C 1
ATOM 735 O O . ASP A 1 94 ? 1.773 12.224 0.905 1.00 94.69 94 ASP A O 1
ATOM 739 N N . ILE A 1 95 ? 3.839 12.065 0.062 1.00 93.56 95 ILE A N 1
ATOM 740 C CA . ILE A 1 95 ? 4.543 12.657 1.214 1.00 93.56 95 ILE A CA 1
ATOM 741 C C . ILE A 1 95 ? 5.326 13.921 0.825 1.00 93.56 95 ILE A C 1
ATOM 743 O O . ILE A 1 95 ? 6.123 14.435 1.611 1.00 93.56 95 ILE A O 1
ATOM 747 N N . LYS A 1 96 ? 5.141 14.408 -0.408 1.00 88.19 96 LYS A N 1
ATOM 748 C CA . LYS A 1 96 ? 5.858 15.552 -0.988 1.00 88.19 96 LYS A CA 1
ATOM 749 C C . LYS A 1 96 ? 4.861 16.541 -1.581 1.00 88.19 96 LYS A C 1
ATOM 751 O O . LYS A 1 96 ? 3.836 16.143 -2.116 1.00 88.19 96 LYS A O 1
ATOM 756 N N . GLY A 1 97 ? 5.209 17.824 -1.555 1.00 83.81 97 GLY A N 1
ATOM 757 C CA . GLY A 1 97 ? 4.437 18.875 -2.218 1.00 83.81 97 GLY A CA 1
ATOM 758 C C . GLY A 1 97 ? 3.742 19.832 -1.256 1.00 83.81 97 GLY A C 1
ATOM 759 O O . GLY A 1 97 ? 4.093 19.920 -0.080 1.00 83.81 97 GLY A O 1
ATOM 760 N N . ASP A 1 98 ? 2.797 20.589 -1.806 1.00 84.50 98 ASP A N 1
ATOM 761 C CA . ASP A 1 98 ? 2.042 21.624 -1.108 1.00 84.50 98 ASP A CA 1
ATOM 762 C C . ASP A 1 98 ? 0.683 21.074 -0.656 1.00 84.50 98 ASP A C 1
ATOM 764 O O . ASP A 1 98 ? -0.108 20.595 -1.466 1.00 84.50 98 ASP A O 1
ATOM 768 N N . VAL A 1 99 ? 0.405 21.164 0.645 1.00 89.06 99 VAL A N 1
ATOM 769 C CA . VAL A 1 99 ? -0.860 20.713 1.251 1.00 89.06 99 VAL A CA 1
ATOM 770 C C . VAL A 1 99 ? -2.071 21.564 0.851 1.00 89.06 99 VAL A C 1
ATOM 772 O O . VAL A 1 99 ? -3.206 21.148 1.094 1.00 89.06 99 VAL A O 1
ATOM 775 N N . SER A 1 100 ? -1.843 22.750 0.276 1.00 92.44 100 SER A N 1
ATOM 776 C CA . SER A 1 100 ? -2.901 23.646 -0.201 1.00 92.44 100 SER A CA 1
ATOM 777 C C . SER A 1 100 ? -3.431 23.287 -1.593 1.00 92.44 100 SER A C 1
ATOM 779 O O . SER A 1 100 ? -4.516 23.738 -1.960 1.00 92.44 100 SER A O 1
ATOM 781 N N . ASP A 1 101 ? -2.720 22.448 -2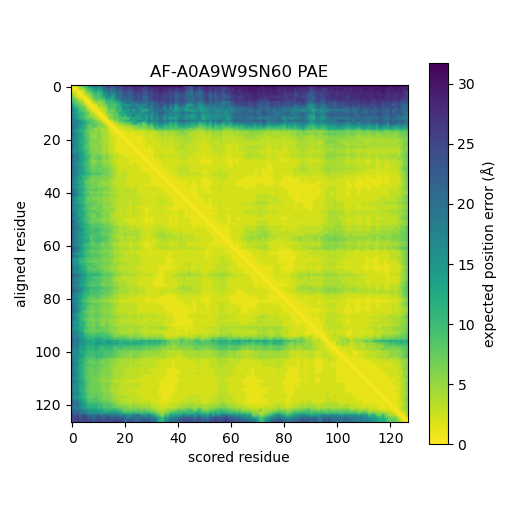.354 1.00 94.56 101 ASP A N 1
ATOM 782 C CA . ASP A 1 101 ? -3.241 21.873 -3.593 1.00 94.56 101 ASP A CA 1
ATOM 783 C C . ASP A 1 101 ? -4.096 20.642 -3.273 1.00 94.56 101 ASP A C 1
ATOM 785 O O . ASP A 1 101 ? -3.590 19.537 -3.062 1.00 94.56 101 ASP A O 1
ATOM 789 N N . GLU A 1 102 ? -5.413 20.841 -3.271 1.00 92.62 102 GLU A N 1
ATOM 790 C CA . GLU A 1 102 ? -6.424 19.808 -3.005 1.00 92.62 102 GLU A CA 1
ATOM 791 C C . GLU A 1 102 ? -6.390 18.641 -4.008 1.00 92.62 102 GLU A C 1
ATOM 793 O O . GLU A 1 102 ? -6.887 17.554 -3.719 1.00 92.62 102 GLU A O 1
ATOM 798 N N . SER A 1 103 ? -5.795 18.836 -5.189 1.00 91.50 103 SER A N 1
ATOM 799 C CA . SER A 1 103 ? -5.649 17.783 -6.201 1.00 91.50 103 SER A CA 1
ATOM 800 C C . SER A 1 103 ? -4.335 17.007 -6.090 1.00 91.50 103 SER A C 1
ATOM 802 O O . SER A 1 103 ? -4.158 15.989 -6.769 1.00 91.50 103 SER A O 1
ATOM 804 N N . SER A 1 104 ? -3.415 17.467 -5.239 1.00 95.06 104 SER A N 1
ATOM 805 C CA . SER A 1 104 ? -2.110 16.839 -5.082 1.00 95.06 104 SER A CA 1
ATOM 806 C C . SER A 1 104 ? -2.234 15.427 -4.489 1.00 95.06 104 SER A C 1
ATOM 808 O O . SER A 1 104 ? -3.103 15.173 -3.648 1.00 95.06 104 SER A O 1
ATOM 810 N N . PRO A 1 105 ? -1.339 14.490 -4.858 1.00 96.31 105 PRO A N 1
ATOM 811 C CA . PRO A 1 105 ? -1.286 13.168 -4.233 1.00 96.31 105 PRO A CA 1
ATOM 812 C C . PRO A 1 105 ? -1.140 13.245 -2.711 1.00 96.31 105 PRO A C 1
ATOM 814 O O . PRO A 1 105 ? -1.744 12.443 -2.003 1.00 96.31 105 PRO A O 1
ATOM 817 N N . LEU A 1 106 ? -0.385 14.237 -2.221 1.00 96.19 106 LEU A N 1
ATOM 818 C CA . LEU A 1 106 ? -0.235 14.525 -0.797 1.00 96.19 106 LEU A CA 1
ATOM 819 C C . LEU A 1 106 ? -1.585 14.799 -0.148 1.00 96.19 106 LEU A C 1
ATOM 821 O O . LEU A 1 106 ? -1.915 14.156 0.847 1.00 96.19 106 LEU A O 1
ATOM 825 N N . ARG A 1 107 ? -2.381 15.717 -0.706 1.00 96.62 107 ARG A N 1
ATOM 826 C CA . ARG A 1 107 ? -3.648 16.077 -0.074 1.00 96.62 107 ARG A CA 1
ATOM 827 C C . ARG A 1 107 ? -4.684 14.963 -0.177 1.00 96.62 107 ARG A C 1
ATOM 829 O O . ARG A 1 107 ? -5.274 14.603 0.836 1.00 96.62 107 ARG A O 1
ATOM 836 N N . VAL A 1 108 ? -4.816 14.340 -1.348 1.00 95.62 108 VAL A N 1
ATOM 837 C CA . VAL A 1 108 ? -5.715 13.190 -1.556 1.00 95.62 108 VAL A CA 1
ATOM 838 C C . VAL A 1 108 ? -5.377 12.037 -0.603 1.00 95.62 108 VAL A C 1
ATOM 840 O O . VAL A 1 108 ? -6.272 11.428 -0.014 1.00 95.62 108 VAL A O 1
ATOM 843 N N . GLY A 1 109 ? -4.087 11.731 -0.441 1.00 96.62 109 GLY A N 1
ATOM 844 C CA . GLY A 1 109 ? -3.616 10.702 0.481 1.00 96.62 109 GLY A CA 1
ATOM 845 C C . GLY A 1 109 ? -3.885 11.051 1.939 1.00 96.62 109 GLY A C 1
ATOM 846 O O . GLY A 1 109 ? -4.426 10.228 2.680 1.00 96.62 109 GLY A O 1
ATOM 847 N N . LEU A 1 110 ? -3.540 12.277 2.336 1.00 96.69 110 LEU A N 1
ATOM 848 C CA . LEU A 1 110 ? -3.711 12.763 3.700 1.00 96.69 110 LEU A CA 1
ATOM 849 C C . LEU A 1 110 ? -5.184 12.822 4.112 1.00 96.69 110 LEU A C 1
ATOM 851 O O . LEU A 1 110 ? -5.492 12.459 5.245 1.00 96.69 110 LEU A O 1
ATOM 855 N N . ASP A 1 111 ? -6.088 13.219 3.218 1.00 97.19 111 ASP A N 1
ATOM 856 C CA . ASP A 1 111 ? -7.524 13.274 3.503 1.00 97.19 111 ASP A CA 1
ATOM 857 C C . ASP A 1 111 ? -8.094 11.873 3.757 1.00 97.19 111 ASP A C 1
ATOM 859 O O . ASP A 1 111 ? -8.775 11.650 4.763 1.00 97.19 111 ASP A O 1
ATOM 863 N N . LEU A 1 112 ? -7.762 10.895 2.902 1.00 98.06 112 LEU A N 1
ATOM 864 C CA . LEU A 1 112 ? -8.203 9.512 3.100 1.00 98.06 112 LEU A CA 1
ATOM 865 C C . LEU A 1 112 ? -7.598 8.901 4.371 1.00 98.06 112 LEU A C 1
ATOM 867 O O . LEU A 1 112 ? -8.303 8.230 5.129 1.00 98.06 112 LEU A O 1
ATOM 871 N N . TYR A 1 113 ? -6.310 9.148 4.621 1.00 97.50 113 TYR A N 1
ATOM 872 C CA . TYR A 1 113 ? -5.641 8.688 5.835 1.00 97.50 113 TYR A CA 1
ATOM 873 C C . TYR A 1 113 ? -6.246 9.321 7.091 1.00 97.50 113 TYR A C 1
ATOM 875 O O . TYR A 1 113 ? -6.494 8.610 8.061 1.00 97.50 113 TYR A O 1
ATOM 883 N N . SER A 1 114 ? -6.531 10.623 7.075 1.00 97.62 114 SER A N 1
ATOM 884 C CA . SER A 1 114 ? -7.116 11.332 8.220 1.00 97.62 114 SER A CA 1
ATOM 885 C C . SER A 1 114 ? -8.519 10.817 8.527 1.00 97.62 114 SER A C 1
ATOM 887 O O . SER A 1 114 ? -8.806 10.493 9.675 1.00 97.62 114 SER A O 1
ATOM 889 N N . ALA A 1 115 ? -9.355 10.606 7.506 1.00 98.38 115 ALA A N 1
ATOM 890 C CA . ALA A 1 115 ? -10.669 9.990 7.688 1.00 98.38 115 ALA A CA 1
ATOM 891 C C . ALA A 1 115 ? -10.571 8.557 8.248 1.00 98.38 115 ALA A C 1
ATOM 893 O O . ALA A 1 115 ? -11.398 8.134 9.061 1.00 98.38 115 ALA A O 1
ATOM 894 N N . ALA A 1 116 ? -9.556 7.794 7.828 1.00 97.94 116 ALA A N 1
ATOM 895 C CA . ALA A 1 116 ? -9.302 6.463 8.366 1.00 97.94 116 ALA A CA 1
ATOM 896 C C . ALA A 1 116 ? -8.842 6.512 9.824 1.00 97.94 116 ALA A C 1
ATOM 898 O O . ALA A 1 116 ? -9.346 5.757 10.659 1.00 97.94 116 ALA A O 1
ATOM 899 N N . LEU A 1 117 ? -7.941 7.440 10.139 1.00 97.19 117 LEU A N 1
ATOM 900 C CA . LEU A 1 117 ? -7.458 7.678 11.488 1.00 97.19 117 LEU A CA 1
ATOM 901 C C . LEU A 1 117 ? -8.610 8.072 12.415 1.00 97.19 117 LEU A C 1
ATOM 903 O O . LEU A 1 117 ? -8.755 7.441 13.455 1.00 97.19 117 LEU A O 1
ATOM 907 N N . ASP A 1 118 ? -9.485 8.995 12.018 1.00 97.31 118 ASP A N 1
ATOM 908 C CA . ASP A 1 118 ? -10.667 9.390 12.799 1.00 97.31 118 ASP A CA 1
ATOM 909 C C . ASP A 1 118 ? -11.591 8.203 13.104 1.00 97.31 118 ASP A C 1
ATOM 911 O O . ASP A 1 118 ? -12.161 8.104 14.193 1.00 97.31 118 ASP A O 1
ATOM 915 N N . LYS A 1 119 ? -11.717 7.257 12.166 1.00 96.31 119 LYS A N 1
ATOM 916 C CA . LYS A 1 119 ? -12.509 6.036 12.364 1.00 96.31 119 LYS A CA 1
ATOM 917 C C . LYS A 1 119 ? -11.843 5.046 13.321 1.00 96.31 119 LYS A C 1
ATOM 919 O O . LYS A 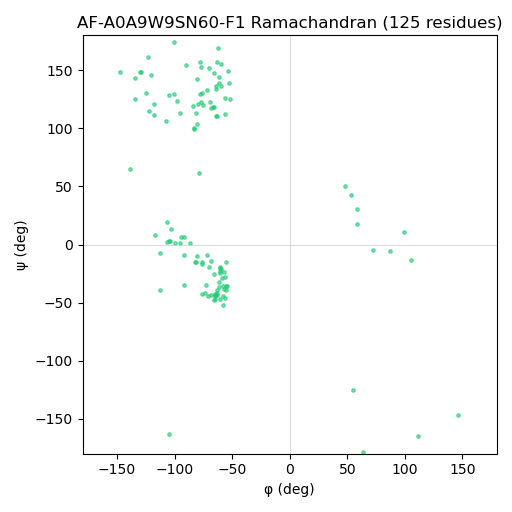1 119 ? -12.536 4.313 14.030 1.00 96.31 119 LYS A O 1
ATOM 924 N N . TRP A 1 120 ? -10.518 4.961 13.311 1.00 95.94 120 TRP A N 1
ATOM 925 C CA . TRP A 1 120 ? -9.768 3.955 14.066 1.00 95.94 120 TRP A CA 1
ATOM 926 C C . TRP A 1 120 ? -9.349 4.424 15.455 1.00 95.94 120 TRP A C 1
ATOM 928 O O . TRP A 1 120 ? -9.351 3.620 16.388 1.00 95.94 120 TRP A O 1
ATOM 938 N N . LEU A 1 121 ? -9.023 5.707 15.597 1.00 94.12 121 LEU A N 1
ATOM 939 C CA . LEU A 1 121 ? -8.464 6.309 16.802 1.00 94.12 121 LEU A CA 1
ATOM 940 C C . LEU A 1 121 ? -9.336 6.121 18.055 1.00 94.12 121 LEU A C 1
ATOM 942 O O . LEU A 1 121 ? -8.761 5.825 19.099 1.00 94.12 121 LEU A O 1
ATOM 946 N N . PRO A 1 122 ? -10.685 6.181 18.000 1.00 93.81 122 PRO A N 1
ATOM 947 C CA . PRO A 1 122 ? -11.520 5.943 19.182 1.00 93.81 122 PRO A CA 1
ATOM 948 C C . PRO A 1 122 ? -11.365 4.549 19.807 1.00 93.81 122 PRO A C 1
ATOM 950 O O . PRO A 1 122 ? -11.735 4.350 20.959 1.00 93.81 122 PRO A O 1
ATOM 953 N N . PHE A 1 123 ? -10.838 3.583 19.053 1.00 90.38 123 PHE A N 1
ATOM 954 C CA . PHE A 1 123 ? -10.602 2.208 19.499 1.00 90.38 123 PHE A CA 1
ATOM 955 C C . PHE A 1 123 ? -9.139 1.962 19.890 1.00 90.38 123 PHE A C 1
ATOM 957 O O . PHE A 1 123 ? -8.767 0.832 20.211 1.00 90.38 123 PHE A O 1
ATOM 964 N N . PHE A 1 124 ? -8.289 2.989 19.816 1.00 87.50 124 PHE A N 1
ATOM 965 C CA . PHE A 1 124 ? -6.904 2.892 20.238 1.00 87.50 124 PHE A CA 1
ATOM 966 C C . PHE A 1 124 ? -6.829 3.024 21.760 1.00 87.50 124 PHE A C 1
ATOM 968 O O . PHE A 1 124 ? -6.944 4.114 22.318 1.00 87.50 124 PHE A O 1
ATOM 975 N N . GLU A 1 125 ? -6.634 1.898 22.439 1.00 77.94 125 GLU A N 1
ATOM 976 C CA . GLU A 1 125 ? -6.354 1.88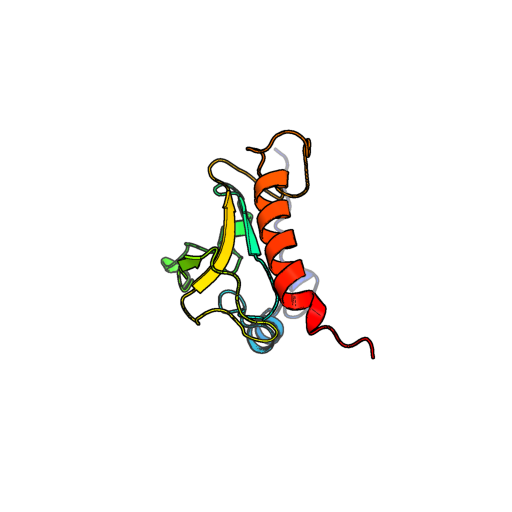6 23.871 1.00 77.94 125 GLU A CA 1
ATOM 977 C C . GLU A 1 125 ? -4.856 2.107 24.097 1.00 77.94 125 GLU A C 1
ATOM 979 O O . GLU A 1 125 ? -4.020 1.312 23.656 1.00 77.94 125 GLU A O 1
ATOM 984 N N . VAL A 1 126 ? -4.507 3.192 24.793 1.00 68.00 126 VAL A N 1
ATOM 985 C CA . VAL A 1 126 ? -3.142 3.387 25.295 1.00 68.00 126 VAL A CA 1
ATOM 986 C C . VAL A 1 126 ? -2.888 2.309 26.346 1.00 68.00 126 VAL A C 1
ATOM 988 O O . VAL A 1 126 ? -3.601 2.248 27.348 1.00 68.00 126 VAL A O 1
ATOM 991 N N . LYS A 1 127 ? -1.905 1.444 26.093 1.00 53.03 127 LYS A N 1
ATOM 992 C CA . LYS A 1 127 ? -1.429 0.453 27.063 1.00 53.03 127 LYS A CA 1
ATOM 993 C C . LYS A 1 127 ? -0.361 1.036 27.971 1.00 53.03 127 LYS A C 1
ATOM 995 O O . LYS A 1 127 ? 0.476 1.808 27.452 1.00 53.03 127 LYS A O 1
#

pLDDT: mean 90.63, std 11.98, range [46.06, 98.5]

Solvent-accessible surface area (backbone atoms only — not comparable to full-atom values): 7746 Å² total; per-residue (Å²): 133,86,80,78,76,85,84,56,57,57,82,80,36,89,81,44,90,77,63,59,69,56,34,73,74,54,39,55,56,68,46,70,64,44,85,58,77,49,76,41,19,64,64,19,84,64,34,63,76,35,57,69,12,74,47,51,92,80,66,37,84,56,38,44,80,35,75,73,72,59,58,66,85,32,45,58,58,92,60,40,41,41,40,50,69,40,81,89,28,39,75,70,45,48,83,47,84,60,75,85,42,72,85,34,52,25,27,52,46,48,52,56,48,48,57,41,44,66,66,33,53,87,73,62,75,88,126

InterPro domains:
  IPR029058 Alpha/Beta hydrolase fold [G3DSA:3.40.50.1820] (7-123)

Organism: NCBI:txid2100454

Radius of gyration: 18.21 Å; Cα contacts (8 Å, |Δi|>4): 179; chains: 1; bounding box: 48×43×48 Å

Mean predicted aligned error: 6.17 Å

Foldseek 3Di:
DDDDDDDDQCVVDPPGDDCVVVCVVQVFLQRWFFLDADEEEPAAPCCCRHVCRPPVVVPRLNADEDLPQDAARDTPDSSYGHYDHDYPDYPPQLVDDDCPPCNGNVVVRVVSSVVNCVRHVVVDDDD

Nearest PDB structures (foldseek):
  8txl-assembly1_A  TM=2.736E-01  e=8.642E+00  Streptococcus pneumoniae
  8bsh-assembly1_C  TM=1.561E-01  e=6.176E+00  Saccharomyces cerevisiae

Secondary structure (DSSP, 8-state):
--------GGGTSTT----HHHHHHH-GGG---TT--EEEETT-GGGGGSTT---GGGT---PEEE--PPPTT-PPPTTEEEEEEETT--TTGGGSS-TT-TTSHHHHHHHHHHHHHHHHGGG----

Sequence (127 aa):
MFKIPDFNSTDIFAGGPDPSPIIEKYGGWHMNPSNVMFTNGQFDPWRSFTVRSEDTQLGAPRRQLVQDIPACNVAPGKDTVFGVTYPGQVHEQDIKGDVSDESSPLRVGLDLYSAALDKWLPFFEVK